Protein AF-A0A353FDF7-F1 (afdb_monomer_lite)

Secondary structure (DSSP, 8-state):
---------TT--TT--SB-TTS-----EEEEEEEEEEEETTEEEEE--S--B-EEEEETTEEEEEEPBPP--GGGG-PEEETTEEEESS---EEEEEE--PPPS---SHHHHHHHHHHSS---SEEEEEEEEEEEEE-TTS-EEEEEEEEEEEEEEPTTBSEEEEEEEEEE-

Structure (mmCIF, N/CA/C/O backbone):
data_AF-A0A353FDF7-F1
#
_entry.id   AF-A0A353FDF7-F1
#
loop_
_atom_site.group_PDB
_atom_site.id
_atom_site.type_symbol
_atom_site.label_atom_id
_atom_site.label_alt_id
_atom_site.label_comp_id
_atom_site.label_asym_id
_atom_site.label_entity_id
_atom_site.label_seq_id
_atom_site.pdbx_PDB_ins_code
_atom_site.Cartn_x
_atom_site.Cartn_y
_atom_site.Cartn_z
_atom_site.occupancy
_atom_site.B_iso_or_equiv
_atom_site.auth_seq_id
_atom_site.auth_comp_id
_atom_site.auth_asym_id
_atom_site.auth_atom_id
_atom_site.pdbx_PDB_model_num
ATOM 1 N N . MET A 1 1 ? 18.695 -21.447 -41.306 1.00 35.94 1 MET A N 1
ATOM 2 C CA . MET A 1 1 ? 19.049 -20.579 -40.166 1.00 35.94 1 MET A CA 1
ATOM 3 C C . MET A 1 1 ? 17.851 -20.608 -39.242 1.00 35.94 1 MET A C 1
ATOM 5 O O . MET A 1 1 ? 16.782 -20.195 -39.669 1.00 35.94 1 MET A O 1
ATOM 9 N N . GLY A 1 2 ? 17.981 -21.286 -38.101 1.00 35.50 2 GLY A N 1
ATOM 10 C CA . GLY A 1 2 ? 16.889 -21.452 -37.144 1.00 35.50 2 GLY A CA 1
ATOM 11 C C . GLY A 1 2 ? 16.672 -20.158 -36.370 1.00 35.50 2 GLY A C 1
ATOM 12 O O . GLY A 1 2 ? 17.642 -19.515 -35.985 1.00 35.50 2 GLY A O 1
ATOM 13 N N . CYS A 1 3 ? 15.413 -19.762 -36.195 1.00 39.41 3 CYS A N 1
ATOM 14 C CA . CYS A 1 3 ? 15.047 -18.808 -35.159 1.00 39.41 3 CYS A CA 1
ATOM 15 C C . CYS A 1 3 ? 15.105 -19.556 -33.832 1.00 39.41 3 CYS A C 1
ATOM 17 O O . CYS A 1 3 ? 14.292 -20.457 -33.608 1.00 39.41 3 CYS A O 1
ATOM 19 N N . ASP A 1 4 ? 16.059 -19.199 -32.981 1.00 39.38 4 ASP A N 1
ATOM 20 C CA . ASP A 1 4 ? 16.049 -19.637 -31.594 1.00 39.38 4 ASP A CA 1
ATOM 21 C C . ASP A 1 4 ? 14.775 -19.089 -30.943 1.00 39.38 4 ASP A C 1
ATOM 23 O O . ASP A 1 4 ? 14.517 -17.882 -30.943 1.00 39.38 4 ASP A O 1
ATOM 27 N N . LYS A 1 5 ? 13.919 -19.995 -30.462 1.00 40.75 5 LYS A N 1
ATOM 28 C CA . LYS A 1 5 ? 12.774 -19.619 -29.639 1.00 40.75 5 LYS A CA 1
ATOM 29 C C . LYS A 1 5 ? 13.331 -19.111 -28.316 1.00 40.75 5 LYS A C 1
ATOM 31 O O . LYS A 1 5 ? 14.012 -19.845 -27.610 1.00 40.75 5 LYS A O 1
ATOM 36 N N . TYR A 1 6 ? 13.052 -17.851 -28.014 1.00 39.75 6 TYR A N 1
ATOM 37 C CA . TYR A 1 6 ? 13.299 -17.273 -26.704 1.00 39.75 6 TYR A CA 1
ATOM 38 C C . TYR A 1 6 ? 12.427 -18.020 -25.682 1.00 39.75 6 TYR A C 1
ATOM 40 O O . TYR A 1 6 ? 11.220 -17.811 -25.626 1.00 39.75 6 TYR A O 1
ATOM 48 N N . ASP A 1 7 ? 13.041 -18.932 -24.927 1.00 42.31 7 ASP A N 1
ATOM 49 C CA . ASP A 1 7 ? 12.397 -19.808 -23.930 1.00 42.31 7 ASP A CA 1
ATOM 50 C C . ASP A 1 7 ? 12.300 -19.142 -22.541 1.00 42.31 7 ASP A C 1
ATOM 52 O O . ASP A 1 7 ? 12.116 -19.796 -21.515 1.00 42.31 7 ASP A O 1
ATOM 56 N N . GLY A 1 8 ? 12.446 -17.815 -22.489 1.00 41.84 8 GLY A N 1
ATOM 57 C CA . GLY A 1 8 ? 12.282 -17.037 -21.271 1.00 41.84 8 GLY A CA 1
ATOM 58 C C . GLY A 1 8 ? 10.811 -16.976 -20.892 1.00 41.84 8 GLY A C 1
ATOM 59 O O . GLY A 1 8 ? 10.122 -16.036 -21.275 1.00 41.84 8 GLY A O 1
ATOM 60 N N . ASN A 1 9 ? 10.326 -17.975 -20.155 1.00 41.09 9 ASN A N 1
ATOM 61 C CA . ASN A 1 9 ? 9.026 -17.907 -19.505 1.00 41.09 9 ASN A CA 1
ATOM 62 C C . ASN A 1 9 ? 9.054 -16.732 -18.503 1.00 41.09 9 ASN A C 1
ATOM 64 O O . ASN A 1 9 ? 9.751 -16.831 -17.487 1.00 41.09 9 ASN A O 1
ATOM 68 N N . PRO A 1 10 ? 8.324 -15.625 -18.747 1.00 42.34 10 PRO A N 1
ATOM 69 C CA . PRO A 1 10 ? 8.355 -14.458 -17.870 1.00 42.34 10 PRO A CA 1
ATOM 70 C C . PRO A 1 10 ? 7.758 -14.753 -16.486 1.00 42.34 10 PRO A C 1
ATOM 72 O O . PRO A 1 10 ? 7.960 -13.956 -15.572 1.00 42.34 10 PRO A O 1
ATOM 75 N N . TYR A 1 11 ? 7.099 -15.906 -16.324 1.00 39.97 11 TYR A N 1
ATOM 76 C CA . TYR A 1 11 ? 6.494 -16.401 -15.089 1.00 39.97 11 TYR A CA 1
ATOM 77 C C . TYR A 1 11 ? 7.376 -17.404 -14.319 1.00 39.97 11 TYR A C 1
ATOM 79 O O . TYR A 1 11 ? 6.935 -17.964 -13.317 1.00 39.97 11 TYR A O 1
ATOM 87 N N . SER A 1 12 ? 8.609 -17.672 -14.770 1.00 39.91 12 SER A N 1
ATOM 88 C CA . SER A 1 12 ? 9.549 -18.530 -14.037 1.00 39.91 12 SER A CA 1
ATOM 89 C C . SER A 1 12 ? 10.258 -17.730 -12.940 1.00 39.91 12 SER A C 1
ATOM 91 O O . SER A 1 12 ? 11.119 -16.897 -13.217 1.00 39.91 12 SER A O 1
ATOM 93 N N . TYR A 1 13 ? 9.896 -18.003 -11.686 1.00 46.09 13 TYR A N 1
ATOM 94 C CA . TYR A 1 13 ? 10.533 -17.434 -10.492 1.00 46.09 13 TYR A CA 1
ATOM 95 C C . TYR A 1 13 ? 11.751 -18.241 -10.009 1.00 46.09 13 TYR A C 1
ATOM 97 O O . TYR A 1 13 ? 12.387 -17.866 -9.027 1.00 46.09 13 TYR A O 1
ATOM 105 N N . ASP A 1 14 ? 12.097 -19.341 -10.681 1.00 40.94 14 ASP A N 1
ATOM 106 C CA . ASP A 1 14 ? 12.993 -20.344 -10.100 1.00 40.94 14 ASP A CA 1
ATOM 107 C C . ASP A 1 14 ? 14.485 -19.963 -10.135 1.00 40.94 14 ASP A C 1
ATOM 109 O O . ASP A 1 14 ? 15.268 -20.583 -9.416 1.00 40.94 14 ASP A O 1
ATOM 113 N N . GLN A 1 15 ? 14.913 -18.954 -10.915 1.00 41.47 15 GLN A N 1
ATOM 114 C CA . GLN A 1 15 ? 16.337 -18.577 -11.030 1.00 41.47 15 GLN A CA 1
ATOM 115 C C . GLN A 1 15 ? 16.612 -17.106 -11.422 1.00 41.47 15 GLN A C 1
ATOM 117 O O . GLN A 1 15 ? 17.380 -16.858 -12.351 1.00 41.47 15 GLN A O 1
ATOM 122 N N . GLN A 1 16 ? 16.046 -16.101 -10.744 1.00 43.12 16 GLN A N 1
ATOM 123 C CA . GLN A 1 16 ? 16.489 -14.708 -10.957 1.00 43.12 16 GLN A CA 1
ATOM 124 C C . GLN A 1 16 ? 16.836 -14.013 -9.640 1.00 43.12 16 GLN A C 1
ATOM 126 O O . GLN A 1 16 ? 15.999 -13.815 -8.764 1.00 43.12 16 GLN A O 1
ATOM 131 N N . SER A 1 17 ? 18.113 -13.663 -9.495 1.00 43.31 17 SER A N 1
ATOM 132 C CA . SER A 1 17 ? 18.612 -12.811 -8.425 1.00 43.31 17 SER A CA 1
ATOM 133 C C . SER A 1 17 ? 18.119 -11.373 -8.635 1.00 43.31 17 SER A C 1
ATOM 135 O O . SER A 1 17 ? 18.128 -10.861 -9.753 1.00 43.31 17 SER A O 1
ATOM 137 N N . ILE A 1 18 ? 17.728 -10.701 -7.543 1.00 46.28 18 ILE A N 1
ATOM 138 C CA . ILE A 1 18 ? 17.241 -9.299 -7.523 1.00 46.28 18 ILE A CA 1
ATOM 139 C C . ILE A 1 18 ? 18.219 -8.345 -8.247 1.00 46.28 18 ILE A C 1
ATOM 141 O O . ILE A 1 18 ? 17.818 -7.335 -8.824 1.00 46.28 18 ILE A O 1
ATOM 145 N N . PHE A 1 19 ? 19.499 -8.722 -8.276 1.00 39.78 19 PHE A N 1
ATOM 146 C CA . PHE A 1 19 ? 20.571 -8.109 -9.052 1.00 39.78 19 PHE A CA 1
ATOM 147 C C . PHE A 1 19 ? 21.222 -9.166 -9.947 1.00 39.78 19 PHE A C 1
ATOM 149 O O . PHE A 1 19 ? 21.503 -10.268 -9.472 1.00 39.78 19 PHE A O 1
ATOM 156 N N . SER A 1 20 ? 21.501 -8.846 -11.209 1.00 42.66 20 SER A N 1
ATOM 157 C CA . SER A 1 20 ? 22.316 -9.691 -12.086 1.00 42.66 20 SER A CA 1
ATOM 158 C C . SER A 1 20 ? 23.580 -8.950 -12.499 1.00 42.66 20 SER A C 1
ATOM 160 O O . SER A 1 20 ? 23.544 -7.783 -12.885 1.00 42.66 20 SER A O 1
ATOM 162 N N . GLU A 1 21 ? 24.720 -9.636 -12.411 1.00 43.81 21 GLU A N 1
ATOM 163 C CA . GLU A 1 21 ? 26.005 -9.115 -12.895 1.00 43.81 21 GLU A CA 1
ATOM 164 C C . GLU A 1 21 ? 26.083 -9.113 -14.433 1.00 43.81 21 GLU A C 1
ATOM 166 O O . GLU A 1 21 ? 26.968 -8.477 -15.000 1.00 43.81 21 GLU A O 1
ATOM 171 N N . SER A 1 22 ? 25.158 -9.803 -15.117 1.00 53.75 22 SER A N 1
ATOM 172 C CA . SER A 1 22 ? 25.122 -9.909 -16.581 1.00 53.75 22 SER A CA 1
ATOM 173 C C . SER A 1 22 ? 24.448 -8.726 -17.277 1.00 53.75 22 SER A C 1
ATOM 175 O O . SER A 1 22 ? 24.641 -8.551 -18.476 1.00 53.75 22 SER A O 1
ATOM 177 N N . GLY A 1 23 ? 23.708 -7.890 -16.542 1.00 49.28 23 GLY A N 1
ATOM 178 C CA . GLY A 1 23 ? 23.039 -6.720 -17.110 1.00 49.28 23 GLY A CA 1
ATOM 179 C C . GLY A 1 23 ? 21.675 -6.993 -17.755 1.00 49.28 23 GLY A C 1
ATOM 180 O O . GLY A 1 23 ? 21.188 -6.170 -18.523 1.00 49.28 23 GLY A O 1
ATOM 181 N N . ASP A 1 24 ? 21.057 -8.141 -17.460 1.00 57.53 24 ASP A N 1
ATOM 182 C CA . ASP A 1 24 ? 19.837 -8.602 -18.149 1.00 57.53 24 ASP A CA 1
ATOM 183 C C . ASP A 1 24 ? 18.553 -8.453 -17.315 1.00 57.53 24 ASP A C 1
ATOM 185 O O . ASP A 1 24 ? 17.478 -8.910 -17.715 1.00 57.53 24 ASP A O 1
ATOM 189 N N . ASN A 1 25 ? 18.636 -7.847 -16.128 1.00 62.56 25 ASN A N 1
ATOM 190 C CA . ASN A 1 25 ? 17.473 -7.707 -15.256 1.00 62.56 25 ASN A CA 1
ATOM 191 C C . ASN A 1 25 ? 16.532 -6.622 -15.787 1.00 62.56 25 ASN A C 1
ATOM 193 O O . ASN A 1 25 ? 16.817 -5.428 -15.704 1.00 62.56 25 ASN A O 1
ATOM 197 N N . LEU A 1 26 ? 15.380 -7.056 -16.298 1.00 69.19 26 LEU A N 1
ATOM 198 C CA . LEU A 1 26 ? 14.281 -6.164 -16.644 1.00 69.19 26 LEU A CA 1
ATOM 199 C C . LEU A 1 26 ? 13.561 -5.733 -15.364 1.00 69.19 26 LEU A C 1
ATOM 201 O O . LEU A 1 26 ? 13.298 -6.566 -14.495 1.00 69.19 26 LEU A O 1
ATOM 205 N N . PHE A 1 27 ? 13.215 -4.451 -15.265 1.00 78.44 27 PHE A N 1
ATOM 206 C CA . PHE A 1 27 ? 12.362 -3.949 -14.192 1.00 78.44 27 PHE A CA 1
ATOM 207 C C . PHE A 1 27 ? 10.961 -4.555 -14.299 1.00 78.44 27 PHE A C 1
ATOM 209 O O . PHE A 1 27 ? 10.388 -4.593 -15.390 1.00 78.44 27 PHE A O 1
ATOM 216 N N . ARG A 1 28 ? 10.405 -5.022 -13.178 1.00 80.38 28 ARG A N 1
ATOM 217 C CA . ARG A 1 28 ? 9.151 -5.784 -13.145 1.00 80.38 28 ARG A CA 1
ATOM 218 C C . ARG A 1 28 ? 8.125 -5.265 -12.157 1.00 80.38 28 ARG A C 1
ATOM 220 O O . ARG A 1 28 ? 6.950 -5.500 -12.397 1.00 80.38 28 ARG A O 1
ATOM 227 N N . GLU A 1 29 ? 8.509 -4.604 -11.069 1.00 88.19 29 GLU A N 1
ATOM 228 C CA . GLU A 1 29 ? 7.534 -4.273 -10.023 1.00 88.19 29 GLU A CA 1
ATOM 229 C C . GLU A 1 29 ? 7.920 -3.076 -9.151 1.00 88.19 29 GLU A C 1
ATOM 231 O O . GLU A 1 29 ? 9.093 -2.813 -8.880 1.00 88.19 29 GLU A O 1
ATOM 236 N N . PHE A 1 30 ? 6.901 -2.385 -8.645 1.00 92.19 30 PHE A N 1
ATOM 237 C CA . PHE A 1 30 ? 7.052 -1.468 -7.521 1.00 92.19 30 PHE A CA 1
ATOM 238 C C . PHE A 1 30 ? 6.603 -2.127 -6.223 1.00 92.19 30 PHE A C 1
ATOM 240 O O . PHE A 1 30 ? 5.659 -2.915 -6.206 1.00 92.19 30 PHE A O 1
ATOM 247 N N . VAL A 1 31 ? 7.257 -1.764 -5.125 1.00 95.38 31 VAL A N 1
ATOM 248 C CA . VAL A 1 31 ? 6.901 -2.226 -3.783 1.00 95.38 31 VAL A CA 1
ATOM 249 C C . VAL A 1 31 ? 6.670 -1.025 -2.880 1.00 95.38 31 VAL A C 1
ATOM 251 O O . VAL A 1 31 ? 7.450 -0.071 -2.898 1.00 95.38 31 VAL A O 1
ATOM 254 N N . LEU A 1 32 ? 5.623 -1.075 -2.060 1.00 97.44 32 LEU A N 1
ATOM 255 C CA . LEU A 1 32 ? 5.380 -0.087 -1.011 1.00 97.44 32 LEU A CA 1
ATOM 256 C C . LEU A 1 32 ? 4.766 -0.712 0.241 1.00 97.44 32 LEU A C 1
ATOM 258 O O . LEU A 1 32 ? 4.180 -1.795 0.190 1.00 97.44 32 LEU A O 1
ATOM 262 N N . LEU A 1 33 ? 4.891 -0.003 1.362 1.00 98.19 33 LEU A N 1
ATOM 263 C CA . LEU A 1 33 ? 4.271 -0.360 2.634 1.00 98.19 33 LEU A CA 1
ATOM 264 C C . LEU A 1 33 ? 3.271 0.720 3.047 1.00 98.19 33 LEU A C 1
ATOM 266 O O . LEU A 1 33 ? 3.623 1.892 3.172 1.00 98.19 33 LEU A O 1
ATOM 270 N N . LEU A 1 34 ? 2.029 0.318 3.298 1.00 98.44 34 LEU A N 1
ATOM 271 C CA . LEU A 1 34 ? 0.967 1.200 3.774 1.00 98.44 34 LEU A CA 1
ATOM 272 C C . LEU A 1 34 ? 0.605 0.850 5.218 1.00 98.44 34 LEU A C 1
ATOM 274 O O . LEU A 1 34 ? 0.446 -0.321 5.563 1.00 98.44 34 LEU A O 1
ATOM 278 N N . LYS A 1 35 ? 0.464 1.875 6.059 1.00 98.00 35 LYS A N 1
ATOM 279 C CA . LYS A 1 35 ? 0.148 1.766 7.489 1.00 98.00 35 LYS A CA 1
ATOM 280 C C . LYS A 1 35 ? -1.053 2.650 7.827 1.00 98.00 35 LYS A C 1
ATOM 282 O O . LYS A 1 35 ? -0.886 3.751 8.361 1.00 98.00 35 LYS A O 1
ATOM 287 N N . PRO A 1 36 ? -2.268 2.223 7.450 1.00 97.62 36 PRO A N 1
ATOM 288 C CA . PRO A 1 36 ? -3.486 2.949 7.769 1.00 97.62 36 PRO A CA 1
ATOM 289 C C . PRO A 1 36 ? -3.715 2.988 9.282 1.00 97.62 36 PRO A C 1
ATOM 291 O O . PRO A 1 36 ? -3.612 1.963 9.958 1.00 97.62 36 PRO A O 1
ATOM 294 N N . TYR A 1 37 ? -4.062 4.154 9.818 1.00 97.56 37 TYR A N 1
ATOM 295 C CA . TYR A 1 37 ? -4.356 4.343 11.234 1.00 97.56 37 TYR A CA 1
ATOM 296 C C . TYR A 1 37 ? -5.502 5.332 11.453 1.00 97.56 37 TYR A C 1
ATOM 298 O O . TYR A 1 37 ? -5.788 6.194 10.626 1.00 97.56 37 TYR A O 1
ATOM 306 N N . ILE A 1 38 ? -6.139 5.217 12.614 1.00 96.56 38 ILE A N 1
ATOM 307 C CA . ILE A 1 38 ? -7.123 6.167 13.132 1.00 96.56 38 ILE A CA 1
ATOM 308 C C . ILE A 1 38 ? -6.549 6.768 14.415 1.00 96.56 38 ILE A C 1
ATOM 310 O O . ILE A 1 38 ? -5.841 6.089 15.161 1.00 96.56 38 ILE A O 1
ATOM 314 N N . LEU A 1 39 ? -6.834 8.042 14.679 1.00 95.62 39 LEU A N 1
ATOM 315 C CA . LEU A 1 39 ? -6.482 8.672 15.949 1.00 95.62 39 LEU A CA 1
ATOM 316 C C . LEU A 1 39 ? -7.560 8.397 17.001 1.00 95.62 39 LEU A C 1
ATOM 318 O O . LEU A 1 39 ? -8.715 8.793 16.846 1.00 95.62 39 LEU A O 1
ATOM 322 N N . GLU A 1 40 ? -7.161 7.773 18.103 1.00 92.75 40 GLU A N 1
ATOM 323 C CA . GLU A 1 40 ? -7.968 7.621 19.310 1.00 92.75 40 GLU A CA 1
ATOM 324 C C . GLU A 1 40 ? -7.276 8.396 20.432 1.00 92.75 40 GLU A C 1
ATOM 326 O O . GLU A 1 40 ? -6.171 8.061 20.843 1.00 92.75 40 GLU A O 1
ATOM 331 N N . ASN A 1 41 ? -7.888 9.489 20.897 1.00 91.00 41 ASN A N 1
ATOM 332 C CA . ASN A 1 41 ? -7.334 10.351 21.954 1.00 91.00 41 ASN A CA 1
ATOM 333 C C . ASN A 1 41 ? -5.908 10.881 21.683 1.00 91.00 41 ASN A C 1
ATOM 335 O O . ASN A 1 41 ? -5.152 11.144 22.613 1.00 91.00 41 ASN A O 1
ATOM 339 N N . GLY A 1 42 ? -5.546 11.068 20.410 1.00 91.06 42 GLY A N 1
ATOM 340 C CA . GLY A 1 42 ? -4.212 11.522 19.998 1.00 91.06 42 GLY A CA 1
ATOM 341 C C . GLY A 1 42 ? -3.187 10.398 19.818 1.00 91.06 42 GLY A C 1
ATOM 342 O O . GLY A 1 42 ? -2.087 10.665 19.341 1.00 91.06 42 GLY A O 1
ATOM 343 N N . GLU A 1 43 ? -3.552 9.154 20.125 1.00 94.25 43 GLU A N 1
ATOM 344 C CA . GLU A 1 43 ? -2.729 7.971 19.884 1.00 94.25 43 GLU A CA 1
ATOM 345 C C . GLU A 1 43 ? -3.144 7.271 18.586 1.00 94.25 43 GLU A C 1
ATOM 347 O O . GLU A 1 43 ? -4.312 7.282 18.187 1.00 94.25 43 GLU A O 1
ATOM 352 N N . ARG A 1 44 ? -2.172 6.664 17.898 1.00 96.69 44 ARG A N 1
ATOM 353 C CA . ARG A 1 44 ? -2.424 5.927 16.656 1.00 96.69 44 ARG A CA 1
ATOM 354 C C . ARG A 1 44 ? -2.952 4.535 16.968 1.00 96.69 44 ARG A C 1
ATOM 356 O O . ARG A 1 44 ? -2.318 3.767 17.686 1.00 96.69 44 ARG A O 1
ATOM 363 N N . ARG A 1 45 ? -4.080 4.200 16.352 1.00 97.06 45 ARG A N 1
ATOM 364 C CA . ARG A 1 45 ? -4.666 2.861 16.321 1.00 97.06 45 ARG A CA 1
ATOM 365 C C . ARG A 1 45 ? -4.612 2.362 14.883 1.00 97.06 45 ARG A C 1
ATOM 367 O O . ARG A 1 45 ? -5.324 2.883 14.025 1.00 97.06 45 ARG A O 1
ATOM 374 N N . TYR A 1 46 ? -3.747 1.397 14.602 1.00 97.69 46 TYR A N 1
ATOM 375 C CA . TYR A 1 46 ? -3.528 0.890 13.248 1.00 97.69 46 TYR A CA 1
ATOM 376 C C . TYR A 1 46 ? -4.678 -0.003 12.811 1.00 97.69 46 TYR A C 1
ATOM 378 O O . TYR A 1 46 ? -5.161 -0.823 13.589 1.00 97.69 46 TYR A O 1
ATOM 386 N N . VAL A 1 47 ? -5.124 0.157 11.570 1.00 97.38 47 VAL A N 1
ATOM 387 C CA . VAL A 1 47 ? -6.259 -0.584 11.021 1.00 97.38 47 VAL A CA 1
ATOM 388 C C . VAL A 1 47 ? -5.843 -2.015 10.696 1.00 97.38 47 VAL A C 1
ATOM 390 O O . VAL A 1 47 ? -4.843 -2.250 10.019 1.00 97.38 47 VAL A O 1
ATOM 393 N N . VAL A 1 48 ? -6.644 -2.971 11.158 1.00 97.38 48 VAL A N 1
ATOM 394 C CA . VAL A 1 48 ? -6.441 -4.412 10.989 1.00 97.38 48 VAL A CA 1
ATOM 395 C C . VAL A 1 48 ? -7.520 -4.968 10.061 1.00 97.38 48 VAL A C 1
ATOM 397 O O . VAL A 1 48 ? -8.705 -4.962 10.386 1.00 97.38 48 VAL A O 1
ATOM 400 N N . CYS A 1 49 ? -7.119 -5.485 8.913 1.00 95.25 49 CYS A N 1
ATOM 401 C CA . CYS A 1 49 ? -7.952 -6.205 7.958 1.00 95.25 49 CYS A CA 1
ATOM 402 C C . CYS A 1 49 ? -7.091 -7.251 7.245 1.00 95.25 49 CYS A C 1
ATOM 404 O O . CYS A 1 49 ? -5.871 -7.196 7.352 1.00 95.25 49 CYS A O 1
ATOM 406 N N . ASP A 1 50 ? -7.714 -8.201 6.549 1.00 94.69 50 ASP A N 1
ATOM 407 C CA . ASP A 1 50 ? -6.973 -9.291 5.898 1.00 94.69 50 ASP A CA 1
ATOM 408 C C . ASP A 1 50 ? -6.021 -8.742 4.820 1.00 94.69 50 ASP A C 1
ATOM 410 O O . ASP A 1 50 ? -4.855 -9.114 4.782 1.00 94.69 50 ASP A O 1
ATOM 414 N N . SER A 1 51 ? -6.488 -7.784 4.015 1.00 96.88 51 SER A N 1
ATOM 415 C CA . SER A 1 51 ? -5.685 -7.054 3.029 1.00 96.88 51 SER A CA 1
ATOM 416 C C . SER A 1 51 ? -6.311 -5.702 2.673 1.00 96.88 51 SER A C 1
ATOM 418 O O . SER A 1 51 ? -7.519 -5.479 2.836 1.00 96.88 51 SER A O 1
ATOM 420 N N . LEU A 1 52 ? -5.479 -4.785 2.172 1.00 97.94 52 LEU A N 1
ATOM 421 C CA . LEU A 1 52 ? -5.932 -3.590 1.464 1.00 97.94 52 LEU A CA 1
ATOM 422 C C . LEU A 1 52 ? -6.325 -3.976 0.043 1.00 97.94 52 LEU A C 1
ATOM 424 O O . LEU A 1 52 ? -5.660 -4.783 -0.603 1.00 97.94 52 LEU A O 1
ATOM 428 N N . LEU A 1 53 ? -7.400 -3.376 -0.447 1.00 97.75 53 LEU A N 1
ATOM 429 C CA . LEU A 1 53 ? -7.976 -3.675 -1.751 1.00 97.75 53 LEU A CA 1
ATOM 430 C C . LEU A 1 53 ? -7.756 -2.489 -2.687 1.00 97.75 53 LEU A C 1
ATOM 432 O O . LEU A 1 53 ? -7.785 -1.350 -2.229 1.00 97.75 53 LEU A O 1
ATOM 436 N N . GLU A 1 54 ? -7.611 -2.746 -3.986 1.00 96.56 54 GLU A N 1
ATOM 437 C CA . GLU A 1 54 ? -7.592 -1.711 -5.036 1.00 96.56 54 GLU A CA 1
ATOM 438 C C . GLU A 1 54 ? -6.701 -0.500 -4.689 1.00 96.56 54 GLU A C 1
ATOM 440 O O . GLU A 1 54 ? -7.135 0.653 -4.726 1.00 96.56 54 GLU A O 1
ATOM 445 N N . VAL A 1 55 ? -5.461 -0.765 -4.272 1.00 97.88 55 VAL A N 1
ATOM 446 C CA . VAL A 1 55 ? -4.426 0.252 -4.089 1.00 97.88 55 VAL A CA 1
ATOM 447 C C . VAL A 1 55 ? -4.032 0.752 -5.470 1.00 97.88 55 VAL A C 1
ATOM 449 O O . VAL A 1 55 ? -3.359 0.050 -6.223 1.00 97.88 55 VAL A O 1
ATOM 452 N N . GLU A 1 56 ? -4.490 1.953 -5.802 1.00 96.25 56 GLU A N 1
ATOM 453 C CA . GLU A 1 56 ? -4.212 2.597 -7.079 1.00 96.25 56 GLU A CA 1
ATOM 454 C C . GLU A 1 56 ? -2.806 3.193 -7.050 1.00 96.25 56 GLU A C 1
ATOM 456 O O . GLU A 1 56 ? -2.439 3.881 -6.096 1.00 96.25 56 GLU A O 1
ATOM 461 N N . ILE A 1 57 ? -2.019 2.932 -8.091 1.00 94.56 57 ILE A N 1
ATOM 462 C CA . ILE A 1 57 ? -0.657 3.448 -8.233 1.00 94.56 57 ILE A CA 1
ATOM 463 C C . ILE A 1 57 ? -0.538 4.128 -9.586 1.00 94.56 57 ILE A C 1
ATOM 465 O O . ILE A 1 57 ? -0.912 3.548 -10.607 1.00 94.56 57 ILE A O 1
ATOM 469 N N . HIS A 1 58 ? -0.007 5.348 -9.611 1.00 92.19 58 HIS A N 1
ATOM 470 C CA . HIS A 1 58 ? 0.335 6.075 -10.834 1.00 92.19 58 HIS A CA 1
ATOM 471 C C . HIS A 1 58 ? 1.838 6.355 -10.879 1.00 92.19 58 HIS A C 1
ATOM 473 O O . HIS A 1 58 ? 2.459 6.601 -9.849 1.00 92.19 58 HIS A O 1
ATOM 479 N N . ILE A 1 59 ? 2.423 6.355 -12.077 1.00 90.12 59 ILE A N 1
ATOM 480 C CA . ILE A 1 59 ? 3.821 6.719 -12.330 1.00 90.12 59 ILE A CA 1
ATOM 481 C C . ILE A 1 59 ? 3.853 7.859 -13.352 1.00 90.12 59 ILE A C 1
ATOM 483 O O . ILE A 1 59 ? 3.335 7.728 -14.463 1.00 90.12 59 ILE A O 1
ATOM 487 N N . ASN A 1 60 ? 4.456 8.995 -12.988 1.00 87.56 60 ASN A N 1
ATOM 488 C CA . ASN A 1 60 ? 4.468 10.242 -13.764 1.00 87.56 60 ASN A CA 1
ATOM 489 C C . ASN A 1 60 ? 3.060 10.667 -14.240 1.00 87.56 60 ASN A C 1
ATOM 491 O O . ASN A 1 60 ? 2.876 11.055 -15.398 1.00 87.56 60 ASN A O 1
ATOM 495 N N . GLY A 1 61 ? 2.062 10.553 -13.357 1.00 82.75 61 GLY A N 1
ATOM 496 C CA . GLY A 1 61 ? 0.664 10.909 -13.630 1.00 82.75 61 GLY A CA 1
ATOM 497 C C . GLY A 1 61 ? -0.071 9.962 -14.586 1.00 82.75 61 GLY A C 1
ATOM 498 O O . GLY A 1 61 ? -1.129 10.319 -15.105 1.00 82.75 61 GLY A O 1
ATOM 499 N N . ARG A 1 62 ? 0.489 8.781 -14.878 1.00 84.06 62 ARG A N 1
ATOM 500 C CA . ARG A 1 62 ? -0.181 7.717 -15.641 1.00 84.06 62 ARG A CA 1
ATOM 501 C C . ARG A 1 62 ? -0.491 6.544 -14.733 1.00 84.06 62 ARG A C 1
ATOM 503 O O . ARG A 1 62 ? 0.366 6.145 -13.954 1.00 84.06 62 ARG A O 1
ATOM 510 N N . GLU A 1 63 ? -1.674 5.965 -14.886 1.00 86.69 63 GLU A N 1
ATOM 511 C CA . GLU A 1 63 ? -2.064 4.761 -14.157 1.00 86.69 63 GLU A CA 1
ATOM 512 C C . GLU A 1 63 ? -1.070 3.618 -14.417 1.00 86.69 63 GLU A C 1
ATOM 514 O O . GLU A 1 63 ? -0.778 3.277 -15.565 1.00 86.69 63 GLU A O 1
ATOM 519 N N . TRP A 1 64 ? -0.524 3.072 -13.331 1.00 86.94 64 TRP A N 1
ATOM 520 C CA . TRP A 1 64 ? 0.286 1.855 -13.323 1.00 86.94 64 TRP A CA 1
ATOM 521 C C . TRP A 1 64 ? -0.594 0.625 -13.101 1.00 86.94 64 TRP A C 1
ATOM 523 O O . TRP A 1 64 ? -0.396 -0.400 -13.746 1.00 86.94 64 TRP A O 1
ATOM 533 N N . GLY A 1 65 ? -1.583 0.750 -12.215 1.00 88.38 65 GLY A N 1
ATOM 534 C CA . GLY A 1 65 ? -2.625 -0.246 -11.991 1.00 88.38 65 GLY A CA 1
ATOM 535 C C . GLY A 1 65 ? -3.237 -0.152 -10.596 1.00 88.38 65 GLY A C 1
ATOM 536 O O . GLY A 1 65 ? -2.856 0.697 -9.785 1.00 88.38 65 GLY A O 1
ATOM 537 N N . GLU A 1 66 ? -4.167 -1.064 -10.319 1.00 93.00 66 GLU A N 1
ATOM 538 C CA . GLU A 1 66 ? -4.798 -1.253 -9.014 1.00 93.00 66 GLU A CA 1
ATOM 539 C C . GLU A 1 66 ? -4.432 -2.637 -8.456 1.00 93.00 66 GLU A C 1
ATOM 541 O O . GLU A 1 66 ? -4.644 -3.659 -9.111 1.00 93.00 66 GLU A O 1
ATOM 546 N N . PHE A 1 67 ? -3.890 -2.681 -7.236 1.00 94.62 67 PHE A N 1
ATOM 547 C CA . PHE A 1 67 ? -3.349 -3.910 -6.640 1.00 94.62 67 PHE A CA 1
ATOM 548 C C . PHE A 1 67 ? -3.890 -4.138 -5.229 1.00 94.62 67 PHE A C 1
ATOM 550 O O . PHE A 1 67 ? -4.182 -3.195 -4.500 1.00 94.62 67 PHE A O 1
ATOM 557 N N . ALA A 1 68 ? -4.014 -5.395 -4.812 1.00 96.69 68 ALA A N 1
ATOM 558 C CA . ALA A 1 68 ? -4.242 -5.712 -3.406 1.00 96.69 68 ALA A CA 1
ATOM 559 C C . ALA A 1 68 ? -2.907 -5.735 -2.647 1.00 96.69 68 ALA A C 1
ATOM 561 O O . ALA A 1 68 ? -1.853 -6.010 -3.228 1.00 96.69 68 ALA A O 1
ATOM 562 N N . SER A 1 69 ? -2.942 -5.472 -1.342 1.00 97.69 69 SER A N 1
ATOM 563 C CA . SER A 1 69 ? -1.804 -5.827 -0.498 1.00 97.69 69 SER A CA 1
ATOM 564 C C . SER A 1 69 ? -1.707 -7.342 -0.344 1.00 97.69 69 SER A C 1
ATOM 566 O O . SER A 1 69 ? -2.693 -8.058 -0.513 1.00 97.69 69 SER A O 1
ATOM 568 N N . LEU A 1 70 ? -0.538 -7.821 0.072 1.00 96.00 70 LEU A N 1
ATOM 569 C CA . LEU A 1 70 ? -0.404 -9.166 0.614 1.00 96.00 70 LEU A CA 1
ATOM 570 C C . LEU A 1 70 ? -1.342 -9.342 1.810 1.00 96.00 70 LEU A C 1
ATOM 572 O O . LEU A 1 70 ? -1.562 -8.399 2.583 1.00 96.00 70 LEU A O 1
ATOM 576 N N . ASP A 1 71 ? -1.875 -10.552 1.940 1.00 94.81 71 ASP A N 1
ATOM 577 C CA . ASP A 1 71 ? -2.713 -10.920 3.069 1.00 94.81 71 ASP A CA 1
ATOM 578 C C . ASP A 1 71 ? -1.876 -10.994 4.353 1.00 94.81 71 ASP A C 1
ATOM 580 O O . ASP A 1 71 ? -0.734 -11.467 4.355 1.00 94.81 71 ASP A O 1
ATOM 584 N N . ILE A 1 72 ? -2.463 -10.548 5.460 1.00 94.06 72 ILE A N 1
ATOM 585 C CA . ILE A 1 72 ? -1.886 -10.651 6.800 1.00 94.06 72 ILE A CA 1
ATOM 586 C C . ILE A 1 72 ? -2.772 -11.516 7.697 1.00 94.06 72 ILE A C 1
ATOM 588 O O . ILE A 1 72 ? -3.993 -11.559 7.546 1.00 94.06 72 ILE A O 1
ATOM 592 N N . ASP A 1 73 ? -2.169 -12.172 8.691 1.00 92.94 73 ASP A N 1
ATOM 593 C CA . ASP A 1 73 ? -2.937 -12.817 9.757 1.00 92.94 73 ASP A CA 1
ATOM 594 C C . ASP A 1 73 ? -3.505 -11.753 10.707 1.00 92.94 73 ASP A C 1
ATOM 596 O O . ASP A 1 73 ? -2.904 -11.396 11.724 1.00 92.94 73 ASP A O 1
ATOM 600 N N . ALA A 1 74 ? -4.685 -11.239 10.365 1.00 88.00 74 ALA A N 1
ATOM 601 C CA . ALA A 1 74 ? -5.381 -10.207 11.122 1.00 88.00 74 ALA A CA 1
ATOM 602 C C . ALA A 1 74 ? -5.690 -10.609 12.579 1.00 88.00 74 ALA A C 1
ATOM 604 O O . ALA A 1 74 ? -5.869 -9.729 13.424 1.00 88.00 74 ALA A O 1
ATOM 605 N N . GLN A 1 75 ? -5.761 -11.908 12.902 1.00 89.56 75 GLN A N 1
ATOM 606 C CA . GLN A 1 75 ? -6.046 -12.363 14.271 1.00 89.56 75 GLN A CA 1
ATOM 607 C C . GLN A 1 75 ? -4.844 -12.193 15.200 1.00 89.56 75 GLN A C 1
ATOM 609 O O . GLN A 1 75 ? -5.028 -11.950 16.388 1.00 89.56 75 GLN A O 1
ATOM 614 N N . SER A 1 76 ? -3.624 -12.241 14.659 1.00 92.19 76 SER A N 1
ATOM 615 C CA . SER A 1 76 ? -2.382 -12.080 15.429 1.00 92.19 76 SER A CA 1
ATOM 616 C C . SER A 1 76 ? -2.196 -10.690 16.063 1.00 92.19 76 SER A C 1
ATOM 618 O O . SER A 1 76 ? -1.319 -10.509 16.905 1.00 92.19 76 SER A O 1
ATOM 620 N N . TYR A 1 77 ? -3.028 -9.713 15.685 1.00 93.81 77 TYR A N 1
ATOM 621 C CA . TYR A 1 77 ? -2.962 -8.325 16.152 1.00 93.81 77 TYR A CA 1
ATOM 622 C C . TYR A 1 77 ? -3.937 -7.993 17.293 1.00 93.81 77 TYR A C 1
ATOM 624 O O . TYR A 1 77 ? -4.041 -6.817 17.658 1.00 93.81 77 TYR A O 1
ATOM 632 N N . ASP A 1 78 ? -4.667 -8.986 17.818 1.00 92.38 78 ASP A N 1
ATOM 633 C CA . ASP A 1 78 ? -5.694 -8.833 18.863 1.00 92.38 78 ASP A CA 1
ATOM 634 C C . ASP A 1 78 ? -6.624 -7.615 18.631 1.00 92.38 78 ASP A C 1
ATOM 636 O O . ASP A 1 78 ? -6.721 -6.714 19.473 1.00 92.38 78 ASP A O 1
ATOM 640 N N . PRO A 1 79 ? -7.288 -7.519 17.460 1.00 94.94 79 PRO A N 1
ATOM 641 C CA . PRO A 1 79 ? -7.962 -6.294 17.057 1.00 94.94 79 PRO A CA 1
ATOM 642 C C . PRO A 1 79 ? -9.211 -5.994 17.891 1.00 94.94 79 PRO A C 1
ATOM 644 O O . PRO A 1 79 ? -10.080 -6.845 18.092 1.00 94.94 79 PRO A O 1
ATOM 647 N N . THR A 1 80 ? -9.382 -4.728 18.265 1.00 95.25 80 THR A N 1
ATOM 648 C CA . THR A 1 80 ? -10.630 -4.191 18.828 1.00 95.25 80 THR A CA 1
ATOM 649 C C . THR A 1 80 ? -11.400 -3.405 17.770 1.00 95.25 80 THR A C 1
ATOM 651 O O . THR A 1 80 ? -10.818 -2.934 16.801 1.00 95.25 80 THR A O 1
ATOM 654 N N . THR A 1 81 ? -12.710 -3.207 17.935 1.00 95.88 81 THR A N 1
ATOM 655 C CA . THR A 1 81 ? -13.485 -2.375 16.994 1.00 95.88 81 THR A CA 1
ATOM 656 C C . THR A 1 81 ? -13.535 -0.919 17.455 1.00 95.88 81 THR A C 1
ATOM 658 O O . THR A 1 81 ? -13.962 -0.649 18.574 1.00 95.88 81 THR A O 1
ATOM 661 N N . PHE A 1 82 ? -13.161 0.016 16.581 1.00 95.62 82 PHE A N 1
ATOM 662 C CA . PHE A 1 82 ? -13.246 1.461 16.801 1.00 95.62 82 PHE A CA 1
ATOM 663 C C . PHE A 1 82 ? -13.716 2.161 15.522 1.00 95.62 82 PHE A C 1
ATOM 665 O O . PHE A 1 82 ? -13.208 1.889 14.438 1.00 95.62 82 PHE A O 1
ATOM 672 N N . GLN A 1 83 ? -14.726 3.032 15.624 1.00 92.19 83 GLN A N 1
ATOM 673 C CA . GLN A 1 83 ? -15.317 3.757 14.482 1.00 92.19 83 GLN A CA 1
ATOM 674 C C . GLN A 1 83 ? -15.664 2.863 13.267 1.00 92.19 83 GLN A C 1
ATOM 676 O O . GLN A 1 83 ? -15.564 3.265 12.108 1.00 92.19 83 GLN A O 1
ATOM 681 N N . GLY A 1 84 ? -16.089 1.622 13.521 1.00 93.25 84 GLY A N 1
ATOM 682 C CA . GLY A 1 84 ? -16.431 0.649 12.478 1.00 93.25 84 GLY A CA 1
ATOM 683 C C . GLY A 1 84 ? -15.228 0.026 11.758 1.00 93.25 84 GLY A C 1
ATOM 684 O O . GLY A 1 84 ? -15.421 -0.655 10.755 1.00 93.25 84 GLY A O 1
ATOM 685 N N . TYR A 1 85 ? -14.008 0.226 12.249 1.00 96.12 85 TYR A N 1
ATOM 686 C CA . TYR A 1 85 ? -12.802 -0.471 11.807 1.00 96.12 85 TYR A CA 1
ATOM 687 C C . TYR A 1 85 ? -12.314 -1.408 12.905 1.00 96.12 85 TYR A C 1
ATOM 689 O O . TYR A 1 85 ? -12.483 -1.134 14.092 1.00 96.12 85 TYR A O 1
ATOM 697 N N . LYS A 1 86 ? -11.690 -2.515 12.512 1.00 96.75 86 LYS A N 1
ATOM 698 C CA . LYS A 1 86 ? -10.849 -3.290 13.421 1.00 96.75 86 LYS A CA 1
ATOM 699 C C . LYS A 1 86 ? -9.513 -2.563 13.544 1.00 96.75 86 LYS A C 1
ATOM 701 O O . LYS A 1 86 ? -8.962 -2.138 12.531 1.00 96.75 86 LYS A O 1
ATOM 706 N N . VAL A 1 87 ? -9.021 -2.385 14.764 1.00 97.06 87 VAL A N 1
ATOM 707 C CA . VAL A 1 87 ? -7.800 -1.632 15.050 1.00 97.06 87 VAL A CA 1
ATOM 708 C C . VAL A 1 87 ? -6.949 -2.301 16.126 1.00 97.06 87 VAL A C 1
ATOM 710 O O . VAL A 1 87 ? -7.482 -2.960 17.017 1.00 97.06 87 VAL A O 1
ATOM 713 N N . SER A 1 88 ? -5.639 -2.071 16.083 1.00 96.88 88 SER A N 1
ATOM 714 C CA . SER A 1 88 ? -4.669 -2.521 17.085 1.00 96.88 88 SER A CA 1
ATOM 715 C C . SER A 1 88 ? -3.742 -1.381 17.518 1.00 96.88 88 SER A C 1
ATOM 717 O O . SER A 1 88 ? -3.576 -0.392 16.805 1.00 96.88 88 SER A O 1
ATOM 719 N N . ASN A 1 89 ? -3.144 -1.517 18.702 1.00 95.38 89 ASN A N 1
ATOM 720 C CA . ASN A 1 89 ? -2.035 -0.660 19.141 1.00 95.38 89 ASN A CA 1
ATOM 721 C C . ASN A 1 89 ? -0.713 -1.043 18.466 1.00 95.38 89 ASN A C 1
ATOM 723 O O . ASN A 1 89 ? 0.204 -0.229 18.389 1.00 95.38 89 ASN A O 1
ATOM 727 N N . SER A 1 90 ? -0.610 -2.290 18.006 1.00 95.31 90 SER A N 1
ATOM 728 C CA . SER A 1 90 ? 0.549 -2.774 17.272 1.00 95.31 90 SER A CA 1
ATOM 729 C C . SER A 1 90 ? 0.519 -2.237 15.846 1.00 95.31 90 SER A C 1
ATOM 731 O O . SER A 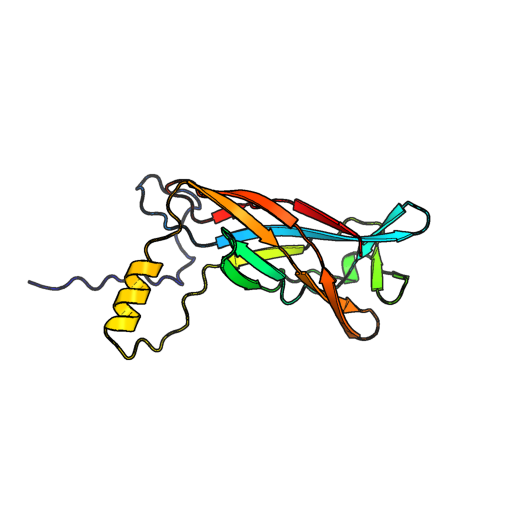1 90 ? -0.537 -2.178 15.218 1.00 95.31 90 SER A O 1
ATOM 733 N N . GLU A 1 91 ? 1.685 -1.855 15.335 1.00 95.94 91 GLU A N 1
ATOM 734 C CA . GLU A 1 91 ? 1.839 -1.371 13.967 1.00 95.94 91 GLU A CA 1
ATOM 735 C C . GLU A 1 91 ? 1.493 -2.472 12.960 1.00 95.94 91 GLU A C 1
ATOM 737 O O . GLU A 1 91 ? 2.042 -3.575 13.007 1.00 95.94 91 GLU A O 1
ATOM 742 N N . VAL A 1 92 ? 0.580 -2.158 12.040 1.00 96.81 92 VAL A N 1
ATOM 743 C CA . VAL A 1 92 ? 0.141 -3.062 10.972 1.00 96.81 92 VAL A CA 1
ATOM 744 C C . VAL A 1 92 ? 0.666 -2.524 9.651 1.00 96.81 92 VAL A C 1
ATOM 746 O O . VAL A 1 92 ? 0.407 -1.369 9.305 1.00 96.81 92 VAL A O 1
ATOM 749 N N . LYS A 1 93 ? 1.410 -3.356 8.919 1.00 97.06 93 LYS A N 1
ATOM 750 C CA . LYS A 1 93 ? 2.014 -2.993 7.635 1.00 97.06 93 LYS A CA 1
ATOM 751 C C . LYS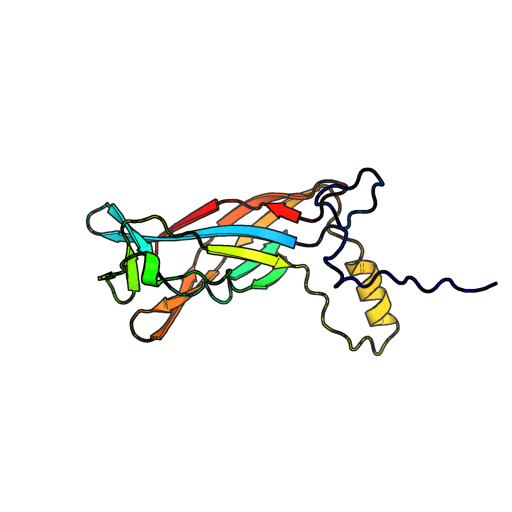 A 1 93 ? 1.416 -3.834 6.524 1.00 97.06 93 LYS A C 1
ATOM 753 O O . LYS A 1 93 ? 1.464 -5.059 6.584 1.00 97.06 93 LYS A O 1
ATOM 758 N N . TYR A 1 94 ? 0.928 -3.165 5.492 1.00 97.94 94 TYR A N 1
ATOM 759 C CA . TYR A 1 94 ? 0.409 -3.805 4.295 1.00 97.94 94 TYR A CA 1
ATOM 760 C C . TYR A 1 94 ? 1.407 -3.622 3.162 1.00 97.94 94 TYR A C 1
ATOM 762 O O . TYR A 1 94 ? 1.602 -2.508 2.673 1.00 97.94 94 TYR A O 1
ATOM 770 N N . ALA A 1 95 ? 2.058 -4.715 2.772 1.00 97.62 95 ALA A N 1
ATOM 771 C CA . ALA A 1 95 ? 2.946 -4.740 1.619 1.00 97.62 95 ALA A CA 1
ATOM 772 C C . ALA A 1 95 ? 2.126 -4.830 0.341 1.00 97.62 95 ALA A C 1
ATOM 774 O O . ALA A 1 95 ? 1.316 -5.740 0.187 1.00 97.62 95 ALA A O 1
ATOM 775 N N . VAL A 1 96 ? 2.344 -3.898 -0.575 1.00 97.12 96 VAL A N 1
ATOM 776 C CA . VAL A 1 96 ? 1.727 -3.899 -1.898 1.00 97.12 96 VAL A CA 1
ATOM 777 C C . VAL A 1 96 ? 2.836 -4.150 -2.902 1.00 97.12 96 VAL A C 1
ATOM 779 O O . VAL A 1 96 ? 3.803 -3.388 -2.965 1.00 97.12 96 VAL A O 1
ATOM 782 N N . ILE A 1 97 ? 2.695 -5.238 -3.653 1.00 93.88 97 ILE A N 1
ATOM 783 C CA . ILE A 1 97 ? 3.560 -5.567 -4.782 1.00 93.88 97 ILE A CA 1
ATOM 784 C C . ILE A 1 97 ? 2.760 -5.227 -6.028 1.00 93.88 97 ILE A C 1
ATOM 786 O O . ILE A 1 97 ? 1.687 -5.783 -6.258 1.00 93.88 97 ILE A O 1
ATOM 790 N N . ALA A 1 98 ? 3.272 -4.278 -6.795 1.00 91.25 98 ALA A N 1
ATOM 791 C CA . ALA A 1 98 ? 2.642 -3.737 -7.980 1.00 91.25 98 ALA A CA 1
ATOM 792 C C . ALA A 1 98 ? 3.418 -4.204 -9.212 1.00 91.25 98 ALA A C 1
ATOM 794 O O . ALA A 1 98 ? 4.254 -3.449 -9.734 1.00 91.25 98 ALA A O 1
ATOM 795 N N . PRO A 1 99 ? 3.208 -5.462 -9.645 1.00 86.56 99 PRO A N 1
ATOM 796 C CA . PRO A 1 99 ? 3.861 -5.974 -10.829 1.00 86.56 99 PRO A CA 1
ATOM 797 C C . PRO A 1 99 ? 3.424 -5.173 -12.046 1.00 86.56 99 PRO A C 1
ATOM 799 O O . PRO A 1 99 ? 2.299 -4.678 -12.139 1.00 86.56 99 PRO A O 1
ATOM 802 N N . TYR A 1 100 ? 4.317 -5.091 -13.015 1.00 70.94 100 TYR A N 1
ATOM 803 C CA . TYR A 1 100 ? 3.973 -4.660 -14.348 1.00 70.94 100 TYR A CA 1
ATOM 804 C C . TYR A 1 100 ? 3.060 -5.715 -14.970 1.00 70.94 100 TYR A C 1
ATOM 806 O O . TYR A 1 100 ? 3.516 -6.754 -15.452 1.00 70.94 100 TYR A O 1
ATOM 814 N N . ALA A 1 101 ? 1.754 -5.474 -14.911 1.00 54.12 101 ALA A N 1
ATOM 815 C CA . ALA A 1 101 ? 0.784 -6.313 -15.585 1.00 54.12 101 ALA A CA 1
ATOM 816 C C . ALA A 1 101 ? 0.823 -5.992 -17.083 1.00 54.12 101 ALA A C 1
ATOM 818 O O . ALA A 1 101 ? 0.363 -4.942 -17.533 1.00 54.12 101 ALA A O 1
ATOM 819 N N . LEU A 1 102 ? 1.376 -6.916 -17.869 1.00 47.56 102 LEU A N 1
ATOM 820 C CA . LEU A 1 102 ? 1.051 -6.992 -19.286 1.00 47.56 102 LEU A CA 1
ATOM 821 C C . LEU A 1 102 ? -0.446 -7.333 -19.382 1.00 47.56 102 LEU A C 1
ATOM 823 O O . LEU A 1 102 ? -0.883 -8.256 -18.693 1.00 47.56 102 LEU A O 1
ATOM 827 N N . PRO A 1 103 ? -1.245 -6.632 -20.204 1.00 40.09 103 PRO A N 1
ATOM 828 C CA . PRO A 1 103 ? -2.581 -7.104 -20.546 1.00 40.09 103 PRO A CA 1
ATOM 829 C C . PRO A 1 103 ? -2.470 -8.546 -21.063 1.00 40.09 103 PRO A C 1
ATOM 831 O O . PRO A 1 103 ? -1.74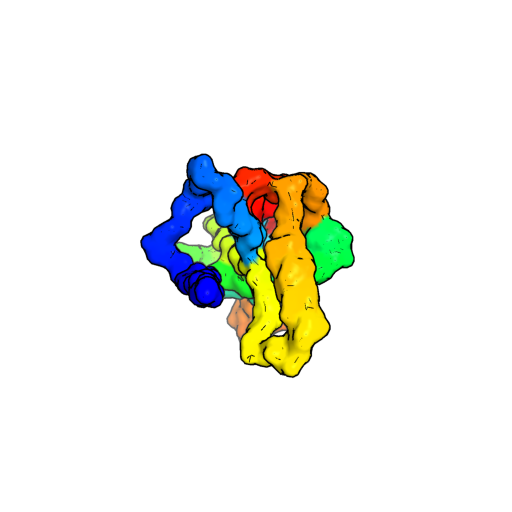1 -8.795 -22.023 1.00 40.09 103 PRO A O 1
ATOM 834 N N . GLU A 1 104 ? -3.131 -9.492 -20.398 1.00 44.03 104 GLU A N 1
ATOM 835 C CA . GLU A 1 104 ? -3.032 -10.919 -20.709 1.00 44.03 104 GLU A CA 1
ATOM 836 C C . GLU A 1 104 ? -3.427 -11.243 -22.168 1.00 44.03 104 GLU A C 1
ATOM 838 O O . GLU A 1 104 ? -4.522 -10.935 -22.642 1.00 44.03 104 GLU A O 1
ATOM 843 N N . ASP A 1 105 ? -2.496 -11.895 -22.872 1.00 37.69 105 ASP A N 1
ATOM 844 C CA . ASP A 1 105 ? -2.659 -13.144 -23.635 1.00 37.69 105 ASP A CA 1
ATOM 845 C C . ASP A 1 105 ? -3.743 -13.290 -24.714 1.00 37.69 105 ASP A C 1
ATOM 847 O O . ASP A 1 105 ? -4.079 -14.401 -25.128 1.00 37.69 105 ASP A O 1
ATOM 851 N N . THR A 1 106 ? -4.192 -12.196 -25.322 1.00 42.69 106 THR A N 1
ATOM 852 C CA . THR A 1 106 ? -4.736 -12.267 -26.691 1.00 42.69 106 THR A CA 1
ATOM 853 C C . THR A 1 106 ? -4.131 -11.194 -27.586 1.00 42.69 106 THR A C 1
ATOM 855 O O . THR A 1 106 ? -4.804 -10.277 -28.035 1.00 42.69 106 THR A O 1
ATOM 858 N N . LEU A 1 107 ? -2.836 -11.325 -27.886 1.00 45.94 107 LEU A N 1
ATOM 859 C CA . LEU A 1 107 ? -2.203 -10.582 -28.982 1.00 45.94 107 LEU A CA 1
ATOM 860 C C . LEU A 1 107 ? -2.800 -11.077 -30.312 1.00 45.94 107 LEU A C 1
ATOM 862 O O . LEU A 1 107 ? -2.307 -12.037 -30.906 1.00 45.94 107 LEU A O 1
ATOM 866 N N . GLN A 1 108 ? -3.899 -10.472 -30.765 1.00 52.03 108 GLN A N 1
ATOM 867 C CA . GLN A 1 108 ? -4.577 -10.850 -32.009 1.00 52.03 108 GLN A CA 1
ATOM 868 C C . GLN A 1 108 ? -3.961 -10.156 -33.229 1.00 52.03 108 GLN A C 1
ATOM 870 O O . GLN A 1 108 ? -4.136 -10.615 -34.360 1.00 52.03 108 GLN A O 1
ATOM 875 N N . THR A 1 109 ? -3.227 -9.058 -33.025 1.00 55.22 109 THR A N 1
ATOM 876 C CA . THR A 1 109 ? -2.712 -8.217 -34.109 1.00 55.22 109 THR A CA 1
ATOM 877 C C . THR A 1 109 ? -1.235 -7.846 -33.945 1.00 55.22 109 THR A C 1
ATOM 879 O O . THR A 1 109 ? -0.704 -7.697 -32.847 1.00 55.22 109 THR A O 1
ATOM 882 N N . ALA A 1 110 ? -0.549 -7.616 -35.071 1.00 57.12 110 ALA A N 1
ATOM 883 C CA . ALA A 1 110 ? 0.840 -7.144 -35.080 1.00 57.12 110 ALA A CA 1
ATOM 884 C C . ALA A 1 110 ? 1.019 -5.765 -34.404 1.00 57.12 110 ALA A C 1
ATOM 886 O O . ALA A 1 110 ? 2.108 -5.449 -33.931 1.00 57.12 110 ALA A O 1
ATOM 887 N N . GLY A 1 111 ? -0.044 -4.953 -34.334 1.00 51.56 111 GLY A N 1
ATOM 888 C CA . GLY A 1 111 ? -0.053 -3.679 -33.610 1.00 51.56 111 GLY A CA 1
ATOM 889 C C . GLY A 1 111 ? -0.022 -3.859 -32.091 1.00 51.56 111 GLY A C 1
ATOM 890 O O . GLY A 1 111 ? 0.705 -3.138 -31.413 1.00 51.56 111 GLY A O 1
ATOM 891 N N . GLU A 1 112 ? -0.725 -4.862 -31.564 1.00 46.00 112 GLU A N 1
ATOM 892 C CA . GLU A 1 112 ? -0.676 -5.234 -30.142 1.00 46.00 112 GLU A CA 1
ATOM 893 C C . GLU A 1 112 ? 0.683 -5.835 -29.774 1.00 46.00 112 GLU A C 1
ATOM 895 O O . GLU A 1 112 ? 1.211 -5.535 -28.710 1.00 46.00 112 GLU A O 1
ATOM 900 N N . PHE A 1 113 ? 1.315 -6.586 -30.684 1.00 50.16 113 PHE A N 1
ATOM 901 C CA . PHE A 1 113 ? 2.696 -7.055 -30.513 1.00 50.16 113 PHE A CA 1
ATOM 902 C C . PHE A 1 113 ? 3.722 -5.905 -30.546 1.00 50.16 113 PHE A C 1
ATOM 904 O O . PHE A 1 113 ? 4.683 -5.901 -29.783 1.00 50.16 113 PHE A O 1
ATOM 911 N N . ALA A 1 114 ? 3.527 -4.884 -31.386 1.00 51.72 114 ALA A N 1
ATOM 912 C CA . ALA A 1 114 ? 4.366 -3.682 -31.371 1.00 51.72 114 ALA A CA 1
ATOM 913 C C . ALA A 1 114 ? 4.145 -2.835 -30.101 1.00 51.72 114 ALA A C 1
ATOM 915 O O . ALA A 1 114 ? 5.095 -2.260 -29.571 1.00 51.72 114 ALA A O 1
ATOM 916 N N . GLY A 1 115 ? 2.910 -2.797 -29.589 1.00 46.41 115 GLY A N 1
ATOM 917 C CA . GLY A 1 115 ? 2.580 -2.258 -28.270 1.00 46.41 115 GLY A CA 1
ATOM 918 C C . GLY A 1 115 ? 3.287 -3.029 -27.159 1.00 46.41 115 GLY A C 1
ATOM 919 O O . GLY A 1 115 ? 3.945 -2.414 -26.335 1.00 46.41 115 GLY A O 1
ATOM 920 N N . LEU A 1 116 ? 3.259 -4.363 -27.210 1.00 45.44 116 LEU A N 1
ATOM 921 C CA . LEU A 1 116 ? 3.985 -5.256 -26.308 1.00 45.44 116 LEU A CA 1
ATOM 922 C C . LEU A 1 116 ? 5.493 -4.985 -26.334 1.00 45.44 116 LEU A C 1
ATOM 924 O O . LEU A 1 116 ? 6.077 -4.847 -25.275 1.00 45.44 116 LEU A O 1
ATOM 928 N N . ILE A 1 117 ? 6.125 -4.855 -27.505 1.00 48.47 117 ILE A N 1
ATOM 929 C CA . ILE A 1 117 ? 7.566 -4.554 -27.633 1.00 48.47 117 ILE A CA 1
ATOM 930 C C . ILE A 1 117 ? 7.904 -3.145 -27.104 1.00 48.47 117 ILE A C 1
ATOM 932 O O . ILE A 1 117 ? 8.920 -2.968 -26.437 1.00 48.47 117 ILE A O 1
ATOM 936 N N . ASN A 1 118 ? 7.051 -2.144 -27.350 1.00 47.69 118 ASN A N 1
ATOM 937 C CA . ASN A 1 118 ? 7.236 -0.786 -26.816 1.00 47.69 118 ASN A CA 1
ATOM 938 C C . ASN A 1 118 ? 6.991 -0.696 -25.301 1.00 47.69 118 ASN A C 1
ATOM 940 O O . ASN A 1 118 ? 7.613 0.123 -24.634 1.00 47.69 118 ASN A O 1
ATOM 944 N N . SER A 1 119 ? 6.112 -1.539 -24.766 1.00 46.78 119 SER A N 1
ATOM 945 C CA . SER A 1 119 ? 5.813 -1.691 -23.338 1.00 46.78 119 SER A CA 1
ATOM 946 C C . SER A 1 119 ? 6.867 -2.538 -22.610 1.00 46.78 119 SER A C 1
ATOM 948 O O . SER A 1 119 ? 7.259 -2.223 -21.492 1.00 46.78 119 SER A O 1
ATOM 950 N N . LEU A 1 120 ? 7.406 -3.559 -23.289 1.00 45.00 120 LEU A N 1
ATOM 951 C CA . LEU A 1 120 ? 8.607 -4.322 -22.922 1.00 45.00 120 LEU A CA 1
ATOM 952 C C . LEU A 1 120 ? 9.855 -3.443 -22.916 1.00 45.00 120 LEU A C 1
ATOM 954 O O . LEU A 1 120 ? 10.847 -3.824 -22.314 1.00 45.00 120 LEU A O 1
ATOM 958 N N . HIS A 1 121 ? 9.822 -2.251 -23.515 1.00 49.41 121 HIS A N 1
ATOM 959 C CA . HIS A 1 121 ? 10.743 -1.171 -23.175 1.00 49.41 121 HIS A CA 1
ATOM 960 C C . HIS A 1 121 ? 10.274 -0.452 -21.900 1.00 49.41 121 HIS A C 1
ATOM 962 O O . HIS A 1 121 ? 9.962 0.736 -21.910 1.00 49.41 121 HIS A O 1
ATOM 968 N N . ILE A 1 122 ? 10.230 -1.249 -20.823 1.00 59.81 122 ILE A N 1
ATOM 969 C CA . ILE A 1 122 ? 10.749 -1.016 -19.468 1.00 59.81 122 ILE A CA 1
ATOM 970 C C . ILE A 1 122 ? 10.909 0.460 -19.116 1.00 59.81 122 ILE A C 1
ATOM 972 O O . ILE A 1 122 ? 11.660 1.176 -19.782 1.00 59.81 122 ILE A O 1
ATOM 976 N N . LEU A 1 123 ? 10.283 0.881 -18.010 1.00 67.31 123 LEU A N 1
ATOM 977 C CA . LEU A 1 123 ? 10.712 2.060 -17.252 1.00 67.31 123 LEU A CA 1
ATOM 978 C C . LEU A 1 123 ? 12.240 2.114 -17.249 1.00 67.31 123 LEU A C 1
ATOM 980 O O . LEU A 1 123 ? 12.896 1.311 -16.588 1.00 67.31 123 LEU A O 1
ATOM 984 N N . LYS A 1 124 ? 12.805 3.000 -18.071 1.00 74.56 124 LYS A N 1
ATOM 985 C CA . LYS A 1 124 ? 14.252 3.094 -18.215 1.00 74.56 124 LYS A CA 1
ATOM 986 C C . LYS A 1 124 ? 14.844 3.458 -16.856 1.00 74.56 124 LYS A C 1
ATOM 988 O O . LYS A 1 124 ? 14.183 4.139 -16.075 1.00 74.56 124 LYS A O 1
ATOM 993 N N . PRO A 1 125 ? 16.091 3.064 -16.575 1.00 84.25 125 PRO A N 1
ATOM 994 C CA . PRO A 1 125 ? 16.778 3.564 -15.398 1.00 84.25 125 PRO A CA 1
ATOM 995 C C . PRO A 1 125 ? 16.669 5.091 -15.330 1.00 84.25 125 PRO A C 1
ATOM 997 O O . PRO A 1 125 ? 16.942 5.785 -16.315 1.00 84.25 125 PRO A O 1
ATOM 1000 N N . GLY A 1 126 ? 16.194 5.606 -14.200 1.00 85.44 126 GLY A N 1
ATOM 1001 C CA . GLY A 1 126 ? 15.790 7.001 -14.092 1.00 85.44 126 GLY A CA 1
ATOM 1002 C C . GLY A 1 126 ? 14.947 7.305 -12.861 1.00 85.44 126 GLY A C 1
ATOM 1003 O O . GLY A 1 126 ? 14.585 6.418 -12.087 1.00 85.44 126 GLY A O 1
ATOM 1004 N N . ASP A 1 127 ? 14.655 8.592 -12.697 1.00 89.50 127 ASP A N 1
ATOM 1005 C CA . ASP A 1 127 ? 13.844 9.124 -11.608 1.00 89.50 127 ASP A CA 1
ATOM 1006 C C . ASP A 1 127 ? 12.406 9.366 -12.088 1.00 89.50 127 ASP A C 1
ATOM 1008 O O . ASP A 1 127 ? 12.171 9.957 -13.148 1.00 89.50 127 ASP A O 1
ATOM 1012 N N . TYR A 1 128 ? 11.450 8.909 -11.288 1.00 90.75 128 TYR A N 1
ATOM 1013 C CA . TYR A 1 128 ? 10.019 8.962 -11.559 1.00 90.75 128 TYR A CA 1
ATOM 1014 C C . TYR A 1 128 ? 9.273 9.510 -10.344 1.00 90.75 128 TYR A C 1
ATOM 1016 O O . TYR A 1 128 ? 9.760 9.438 -9.216 1.00 90.75 128 TYR A O 1
ATOM 1024 N N . ILE A 1 129 ? 8.071 10.029 -10.574 1.00 93.25 129 ILE A N 1
ATOM 1025 C CA . ILE A 1 129 ? 7.123 10.391 -9.522 1.00 93.25 129 ILE A CA 1
ATOM 1026 C C . ILE A 1 129 ? 6.112 9.252 -9.405 1.00 93.25 129 ILE A C 1
ATOM 1028 O O . ILE A 1 129 ? 5.426 8.947 -10.379 1.00 93.25 129 ILE A O 1
ATOM 1032 N N . ALA A 1 130 ? 6.032 8.628 -8.236 1.00 94.75 130 ALA A N 1
ATOM 1033 C CA . ALA A 1 130 ? 5.018 7.643 -7.898 1.00 94.75 130 ALA A CA 1
ATOM 1034 C C . ALA A 1 130 ? 3.913 8.290 -7.064 1.00 94.75 130 ALA A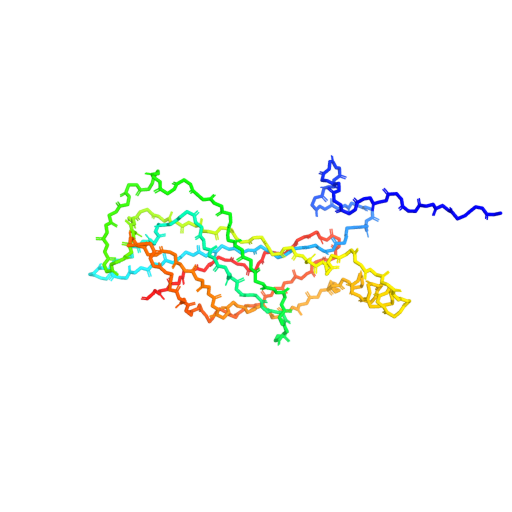 C 1
ATOM 1036 O O . ALA A 1 130 ? 4.191 9.038 -6.126 1.00 94.75 130 ALA A O 1
ATOM 1037 N N . GLU A 1 131 ? 2.663 7.982 -7.384 1.00 96.69 131 GLU A N 1
ATOM 1038 C CA . GLU A 1 131 ? 1.497 8.490 -6.670 1.00 96.69 131 GLU A CA 1
ATOM 1039 C C . GLU A 1 131 ? 0.609 7.330 -6.225 1.00 96.69 131 GLU A C 1
ATOM 1041 O O . GLU A 1 131 ? 0.373 6.393 -6.985 1.00 96.69 131 GLU A O 1
ATOM 1046 N N . VAL A 1 132 ? 0.093 7.411 -4.999 1.00 97.56 132 VAL A N 1
ATOM 1047 C CA . VAL A 1 132 ? -0.939 6.504 -4.479 1.00 97.56 132 VAL A CA 1
ATOM 1048 C C . VAL A 1 132 ? -2.126 7.369 -4.068 1.00 97.56 132 VAL A C 1
ATOM 1050 O O . VAL A 1 132 ? -2.148 7.906 -2.954 1.00 97.56 132 VAL A O 1
ATOM 1053 N N . PRO A 1 133 ? -3.102 7.598 -4.961 1.00 97.00 133 PRO A N 1
ATOM 1054 C CA . PRO A 1 133 ? -4.221 8.489 -4.674 1.00 97.00 133 PRO A CA 1
ATOM 1055 C C . PRO A 1 133 ? -5.209 7.883 -3.672 1.00 97.00 133 PRO A C 1
ATOM 1057 O O . PRO A 1 133 ? -5.676 8.580 -2.764 1.00 97.00 133 PRO A O 1
ATOM 1060 N N . LYS A 1 134 ? -5.533 6.593 -3.805 1.00 97.69 134 LYS A N 1
ATOM 1061 C CA . LYS A 1 134 ? -6.542 5.913 -2.983 1.00 97.69 134 LYS A CA 1
ATOM 1062 C C . LYS A 1 134 ? -6.290 4.412 -2.868 1.00 97.69 134 LYS A C 1
ATOM 1064 O O . LYS A 1 134 ? -5.562 3.816 -3.652 1.00 97.69 134 LYS A O 1
ATOM 1069 N N . PHE A 1 135 ? -6.960 3.824 -1.888 1.00 98.25 135 PHE A N 1
ATOM 1070 C CA . PHE A 1 135 ? -7.138 2.385 -1.742 1.00 98.25 135 PHE A CA 1
ATOM 1071 C C . PHE A 1 135 ? -8.474 2.101 -1.055 1.00 98.25 135 PHE A C 1
ATOM 1073 O O . PHE A 1 135 ? -9.157 3.016 -0.587 1.00 98.25 135 PHE A O 1
ATOM 1080 N N . LYS A 1 136 ? -8.878 0.839 -0.987 1.00 98.25 136 LYS A N 1
ATOM 1081 C CA . LYS A 1 136 ? -10.089 0.386 -0.305 1.00 98.25 136 LYS A CA 1
ATOM 1082 C C . LYS A 1 136 ? -9.752 -0.470 0.911 1.00 98.25 136 LYS A C 1
ATOM 1084 O O . LYS A 1 136 ? -8.789 -1.232 0.918 1.00 98.25 136 LYS A O 1
ATOM 1089 N N . ILE A 1 137 ? -10.588 -0.363 1.940 1.00 97.06 137 ILE A N 1
ATOM 1090 C CA . ILE A 1 137 ? -10.480 -1.135 3.183 1.00 97.06 137 ILE A CA 1
ATOM 1091 C C . ILE A 1 137 ? -11.817 -1.798 3.484 1.00 97.06 137 ILE A C 1
ATOM 1093 O O . ILE A 1 137 ? -12.873 -1.167 3.369 1.00 97.06 137 ILE A O 1
ATOM 1097 N N . ARG A 1 138 ? -11.768 -3.053 3.935 1.00 95.81 138 ARG A N 1
ATOM 1098 C CA . ARG A 1 138 ? -12.923 -3.733 4.522 1.00 95.81 138 ARG A CA 1
ATOM 1099 C C . ARG A 1 138 ? -13.088 -3.346 5.996 1.00 95.81 138 ARG A C 1
ATOM 1101 O O . ARG A 1 138 ? -12.194 -3.545 6.814 1.00 95.81 138 ARG A O 1
ATOM 1108 N N . ARG A 1 139 ? -14.250 -2.800 6.330 1.00 94.44 139 ARG A N 1
ATOM 1109 C CA . ARG A 1 139 ? -14.679 -2.418 7.677 1.00 94.44 139 ARG A CA 1
ATOM 1110 C C . ARG A 1 139 ? -15.033 -3.636 8.529 1.00 94.44 139 ARG A C 1
ATOM 1112 O O . ARG A 1 139 ? -15.202 -4.747 8.029 1.00 94.44 139 ARG A O 1
ATOM 1119 N N . ALA A 1 140 ? -15.196 -3.411 9.832 1.00 94.06 140 ALA A N 1
ATOM 1120 C CA . ALA A 1 140 ? -15.545 -4.457 10.793 1.00 94.06 140 ALA A CA 1
ATOM 1121 C C . ALA A 1 140 ? -16.920 -5.101 10.523 1.00 94.06 140 ALA A C 1
ATOM 1123 O O . ALA A 1 140 ? -17.118 -6.267 10.851 1.00 94.06 140 ALA A O 1
ATOM 1124 N N . ASP A 1 141 ? -17.844 -4.358 9.908 1.00 93.31 141 ASP A N 1
ATOM 1125 C CA . ASP A 1 141 ? -19.170 -4.830 9.487 1.00 93.31 141 ASP A CA 1
ATOM 1126 C C . ASP A 1 141 ? -19.163 -5.541 8.117 1.00 93.31 141 ASP A C 1
ATOM 1128 O O . ASP A 1 141 ? -20.208 -5.983 7.643 1.00 93.31 141 ASP A O 1
ATOM 1132 N N . GLY A 1 142 ? -17.993 -5.659 7.478 1.00 93.12 142 GLY A N 1
ATOM 1133 C CA . GLY A 1 142 ? -17.822 -6.231 6.143 1.00 93.12 142 GLY A CA 1
ATOM 1134 C C . GLY A 1 142 ? -18.014 -5.236 4.994 1.00 93.12 142 GLY A C 1
ATOM 1135 O O . GLY A 1 142 ? -17.724 -5.589 3.849 1.00 93.12 142 GLY A O 1
ATOM 1136 N N . GLY A 1 143 ? -18.448 -4.001 5.265 1.00 96.38 143 GLY A N 1
ATOM 1137 C CA . GLY A 1 143 ? -18.556 -2.944 4.260 1.00 96.38 143 GLY A CA 1
ATOM 1138 C C . GLY A 1 143 ? -17.191 -2.537 3.702 1.00 96.38 143 GLY A C 1
ATOM 1139 O O . GLY A 1 143 ? -16.174 -2.664 4.376 1.00 96.38 143 GLY A O 1
ATOM 1140 N N . ILE A 1 144 ? -17.148 -2.032 2.470 1.00 97.25 144 ILE A N 1
ATOM 1141 C CA . ILE A 1 144 ? -15.906 -1.564 1.837 1.00 97.25 144 ILE A CA 1
ATOM 1142 C C . ILE A 1 144 ? -15.938 -0.039 1.737 1.00 97.25 144 ILE A C 1
ATOM 1144 O O . ILE A 1 144 ? -16.901 0.528 1.222 1.00 97.25 144 ILE A O 1
ATOM 1148 N N . THR A 1 145 ? -14.873 0.614 2.202 1.00 96.38 145 THR A N 1
ATOM 1149 C CA . THR A 1 145 ? -14.706 2.072 2.147 1.00 96.38 145 THR A CA 1
ATOM 1150 C C . THR A 1 145 ? -13.474 2.433 1.332 1.00 96.38 145 THR A C 1
ATOM 1152 O O . THR A 1 145 ? -12.418 1.835 1.517 1.00 96.38 145 THR A O 1
ATOM 1155 N N . THR A 1 146 ? -13.592 3.450 0.479 1.00 97.81 146 THR A N 1
ATOM 1156 C CA . THR A 1 146 ? -12.449 4.069 -0.203 1.00 97.81 146 THR A CA 1
ATOM 1157 C C . THR A 1 146 ? -11.770 5.085 0.715 1.00 97.81 146 THR A C 1
ATOM 1159 O O . THR A 1 146 ? -12.415 6.018 1.193 1.00 97.81 146 THR A O 1
ATOM 1162 N N . VAL A 1 147 ? -10.465 4.934 0.907 1.00 96.88 147 VAL A N 1
ATOM 1163 C CA . VAL A 1 147 ? -9.584 5.836 1.652 1.00 96.88 147 VAL A CA 1
ATOM 1164 C C . VAL A 1 147 ? -8.723 6.610 0.662 1.00 96.88 147 VAL A C 1
ATOM 1166 O O . VAL A 1 147 ? -8.163 6.031 -0.267 1.00 96.88 147 VAL A O 1
ATOM 1169 N N . ARG A 1 148 ? -8.620 7.931 0.843 1.00 96.69 148 ARG A N 1
ATOM 1170 C CA . ARG A 1 148 ? -7.712 8.773 0.054 1.00 96.69 148 ARG A CA 1
ATOM 1171 C C . ARG A 1 148 ? -6.352 8.807 0.737 1.00 96.69 148 ARG A C 1
ATOM 1173 O O . ARG A 1 148 ? -6.257 9.299 1.855 1.00 96.69 148 ARG A O 1
ATOM 1180 N N . ALA A 1 149 ? -5.328 8.300 0.063 1.00 94.62 149 ALA A N 1
ATOM 1181 C CA . ALA A 1 149 ? -3.959 8.294 0.567 1.00 94.62 149 ALA A CA 1
ATOM 1182 C C . ALA A 1 149 ? -3.212 9.583 0.195 1.00 94.62 149 ALA A C 1
ATOM 1184 O O . ALA A 1 149 ? -2.534 10.151 1.044 1.00 94.62 149 ALA A O 1
ATOM 1185 N N . ASN A 1 150 ? -3.394 10.079 -1.039 1.00 93.31 150 ASN A N 1
ATOM 1186 C CA . ASN A 1 150 ? -2.710 11.260 -1.590 1.00 93.31 150 ASN A CA 1
ATOM 1187 C C . ASN A 1 150 ? -1.181 11.239 -1.381 1.00 93.31 150 ASN A C 1
ATOM 1189 O O . ASN A 1 150 ? -0.585 12.258 -1.033 1.00 93.31 150 ASN A O 1
ATOM 1193 N N . ILE A 1 151 ? -0.556 10.074 -1.552 1.00 96.69 151 ILE A N 1
ATOM 1194 C CA . ILE A 1 151 ? 0.902 9.935 -1.469 1.00 96.69 151 ILE A CA 1
ATOM 1195 C C . ILE A 1 151 ? 1.492 10.353 -2.816 1.00 96.69 151 ILE A C 1
ATOM 1197 O O . ILE A 1 151 ? 0.991 9.924 -3.855 1.00 96.69 151 ILE A O 1
ATOM 1201 N N . THR A 1 152 ? 2.566 11.139 -2.790 1.00 96.81 152 THR A N 1
ATOM 1202 C CA . THR A 1 152 ? 3.361 11.510 -3.966 1.00 96.81 152 THR A CA 1
ATOM 1203 C C . THR A 1 152 ? 4.829 11.468 -3.573 1.00 96.81 152 THR A C 1
ATOM 1205 O O . THR A 1 152 ? 5.251 12.251 -2.727 1.00 96.81 152 THR A O 1
ATOM 1208 N N . GLU A 1 153 ? 5.603 10.581 -4.189 1.00 96.44 153 GLU A N 1
ATOM 1209 C CA . GLU A 1 153 ? 7.011 10.378 -3.851 1.00 96.44 153 GLU A CA 1
ATOM 1210 C C . GLU A 1 153 ? 7.902 10.207 -5.072 1.00 96.44 153 GLU A C 1
ATOM 1212 O O . GLU A 1 153 ? 7.475 9.765 -6.138 1.00 96.44 153 GLU A O 1
ATOM 1217 N N . TRP A 1 154 ? 9.179 10.533 -4.894 1.00 94.38 154 TRP A N 1
ATOM 1218 C CA . TRP A 1 154 ? 10.209 10.249 -5.886 1.00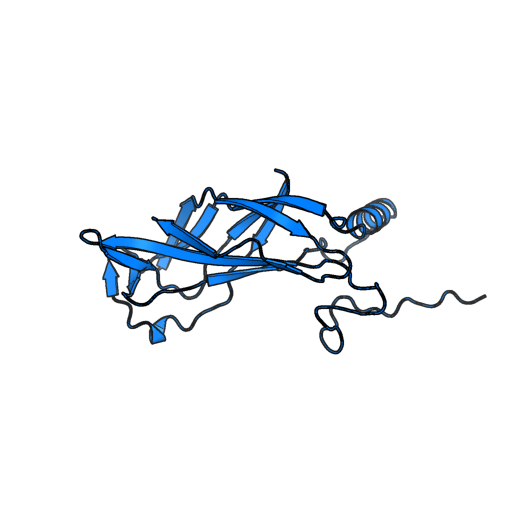 94.38 154 TRP A CA 1
ATOM 1219 C C . TRP A 1 154 ? 10.665 8.796 -5.769 1.00 94.38 154 TRP A C 1
ATOM 1221 O O . TRP A 1 154 ? 11.071 8.353 -4.697 1.00 94.38 154 TRP A O 1
ATOM 1231 N N . VAL A 1 155 ? 10.668 8.070 -6.885 1.00 93.50 155 VAL A N 1
ATOM 1232 C CA . VAL A 1 155 ? 11.171 6.696 -6.963 1.00 93.50 155 VAL A CA 1
ATOM 1233 C C . VAL A 1 155 ? 12.2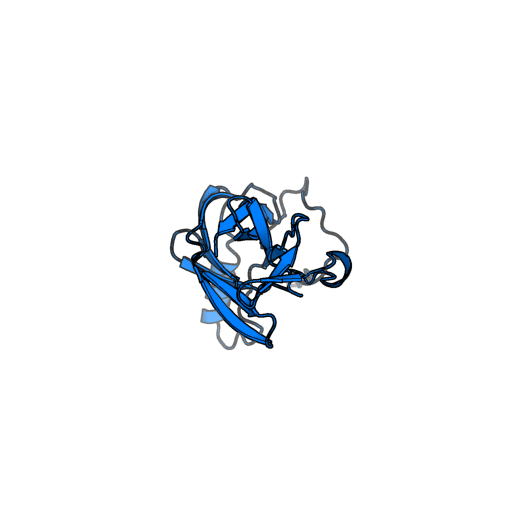13 6.574 -8.068 1.00 93.50 155 VAL A C 1
ATOM 1235 O O . VAL A 1 155 ? 12.038 7.081 -9.177 1.00 93.50 155 VAL A O 1
ATOM 1238 N N . ARG A 1 156 ? 13.316 5.888 -7.764 1.00 91.38 156 ARG A N 1
ATOM 1239 C CA . ARG A 1 156 ? 14.388 5.618 -8.722 1.00 91.38 156 ARG A CA 1
ATOM 1240 C C . ARG A 1 156 ? 14.310 4.182 -9.210 1.00 91.38 156 ARG A C 1
ATOM 1242 O O . ARG A 1 156 ? 14.449 3.247 -8.423 1.00 91.38 156 ARG A O 1
ATOM 1249 N N . VAL A 1 157 ? 14.170 4.020 -10.520 1.00 88.38 157 VAL A N 1
ATOM 1250 C CA . VAL A 1 157 ? 14.396 2.741 -11.194 1.00 88.38 157 VAL A CA 1
ATOM 1251 C C . VAL A 1 157 ? 15.885 2.645 -11.494 1.00 88.38 157 VAL A C 1
ATOM 1253 O O . VAL A 1 157 ? 16.452 3.520 -12.151 1.00 88.38 157 VAL A O 1
ATOM 1256 N N . THR A 1 158 ? 16.537 1.617 -10.958 1.00 86.69 158 THR A N 1
ATOM 1257 C CA . THR A 1 158 ? 17.981 1.422 -11.119 1.00 86.69 158 THR A CA 1
ATOM 1258 C C . THR A 1 158 ? 18.238 0.489 -12.295 1.00 86.69 158 THR A C 1
ATOM 1260 O O . THR A 1 158 ? 17.445 -0.401 -12.591 1.00 86.69 158 THR A O 1
ATOM 1263 N N . GLU A 1 159 ? 19.348 0.700 -12.994 1.00 80.19 159 GLU A N 1
ATOM 1264 C CA . GLU A 1 159 ? 19.790 -0.235 -14.024 1.00 80.19 159 GLU A CA 1
ATOM 1265 C C . GLU A 1 159 ? 20.014 -1.625 -13.418 1.00 80.19 159 GLU A C 1
ATOM 1267 O O . GLU A 1 159 ? 20.565 -1.753 -12.324 1.00 80.19 159 GLU A O 1
ATOM 1272 N N . ASN A 1 160 ? 19.559 -2.662 -14.123 1.00 77.44 160 ASN A N 1
ATOM 1273 C CA . ASN A 1 160 ? 19.655 -4.062 -13.705 1.00 77.44 160 ASN A CA 1
ATOM 1274 C C . ASN A 1 160 ? 18.937 -4.401 -12.384 1.00 77.44 160 ASN A C 1
ATOM 1276 O O . ASN A 1 160 ? 19.301 -5.378 -11.721 1.00 77.44 160 ASN A O 1
ATOM 1280 N N . SER A 1 161 ? 17.909 -3.632 -12.002 1.00 79.81 161 SER A N 1
ATOM 1281 C CA . SER A 1 161 ? 17.030 -3.968 -10.877 1.00 79.81 161 SER A CA 1
ATOM 1282 C C . SER A 1 161 ? 15.685 -4.509 -11.356 1.00 79.81 161 SER A C 1
ATOM 1284 O O . SER A 1 161 ? 15.083 -3.999 -12.299 1.00 79.81 161 SER A O 1
ATOM 1286 N N . THR A 1 162 ? 15.187 -5.544 -10.681 1.00 80.19 162 THR A N 1
ATOM 1287 C CA . THR A 1 162 ? 13.864 -6.120 -10.972 1.00 80.19 162 THR A CA 1
ATOM 1288 C C . THR A 1 162 ? 12.733 -5.370 -10.277 1.00 80.19 162 THR A C 1
ATOM 1290 O O . THR A 1 162 ? 11.586 -5.466 -10.704 1.00 80.19 162 THR A O 1
ATOM 1293 N N . SER A 1 163 ? 13.035 -4.613 -9.225 1.00 87.06 163 SER A N 1
ATOM 1294 C CA . SER A 1 163 ? 12.043 -3.866 -8.461 1.00 87.06 163 SER A CA 1
ATOM 1295 C C . SER A 1 163 ? 12.561 -2.513 -7.985 1.00 87.06 163 SER A C 1
ATOM 1297 O O . SER A 1 163 ? 13.767 -2.238 -8.020 1.00 87.06 163 SER A O 1
ATOM 1299 N N . ALA A 1 164 ? 11.635 -1.649 -7.568 1.00 91.19 164 ALA A N 1
ATOM 1300 C CA . ALA A 1 164 ? 11.929 -0.409 -6.859 1.00 91.19 164 ALA A CA 1
ATOM 1301 C C . ALA A 1 164 ? 10.982 -0.244 -5.671 1.00 91.19 164 ALA A C 1
ATOM 1303 O O . ALA A 1 164 ? 9.778 -0.488 -5.766 1.00 91.19 164 ALA A O 1
ATOM 1304 N N . PHE A 1 165 ? 11.541 0.197 -4.549 1.00 94.88 165 PHE A N 1
ATOM 1305 C CA . PHE A 1 165 ? 10.777 0.505 -3.351 1.00 94.88 165 PHE A CA 1
ATOM 1306 C C . PHE A 1 165 ? 10.347 1.972 -3.382 1.00 94.88 165 PHE A C 1
ATOM 1308 O O . PHE A 1 165 ? 11.198 2.860 -3.415 1.00 94.88 165 PHE A O 1
ATOM 1315 N N . ILE A 1 166 ? 9.037 2.218 -3.387 1.00 95.12 166 ILE A N 1
ATOM 1316 C CA . ILE A 1 166 ? 8.463 3.570 -3.370 1.00 95.12 166 ILE A CA 1
ATOM 1317 C C . ILE A 1 166 ? 8.610 4.179 -1.973 1.00 95.12 166 ILE A C 1
ATOM 1319 O O . ILE A 1 166 ? 8.959 5.347 -1.843 1.00 95.12 166 ILE A O 1
ATOM 1323 N N . GLY A 1 167 ? 8.352 3.393 -0.925 1.00 95.88 167 GLY A N 1
ATOM 1324 C CA . GLY A 1 167 ? 8.445 3.868 0.450 1.00 95.88 167 GLY A CA 1
ATOM 1325 C C . GLY A 1 167 ? 7.483 3.185 1.414 1.00 95.88 167 GLY A C 1
ATOM 1326 O O . GLY A 1 167 ? 6.759 2.246 1.073 1.00 95.88 167 GLY A O 1
ATOM 1327 N N . GLU A 1 168 ? 7.497 3.687 2.645 1.00 97.81 168 GLU A N 1
ATOM 1328 C CA . GLU A 1 168 ? 6.635 3.263 3.742 1.00 97.81 168 GLU A CA 1
ATOM 1329 C C . GLU A 1 168 ? 5.854 4.467 4.275 1.00 97.81 168 GLU A C 1
ATOM 1331 O O . GLU A 1 168 ? 6.453 5.467 4.672 1.00 97.81 168 GLU A O 1
ATOM 1336 N N . PHE A 1 169 ? 4.524 4.364 4.307 1.00 97.94 169 PHE A N 1
ATOM 1337 C CA . PHE A 1 169 ? 3.638 5.503 4.554 1.00 97.94 169 PHE A CA 1
ATOM 1338 C C . PHE A 1 169 ? 2.637 5.219 5.668 1.00 97.94 169 PHE A C 1
ATOM 1340 O O . PHE A 1 169 ? 1.946 4.202 5.658 1.00 97.94 169 PHE A O 1
ATOM 1347 N N . GLU A 1 170 ? 2.525 6.151 6.612 1.00 96.75 170 GLU A N 1
ATOM 1348 C CA . GLU A 1 170 ? 1.427 6.196 7.578 1.00 96.75 170 GLU A CA 1
ATOM 1349 C C . GLU A 1 170 ? 0.259 6.991 6.981 1.00 96.75 170 GLU A C 1
ATOM 1351 O O . GLU A 1 170 ? 0.444 8.131 6.558 1.00 96.75 170 GLU A O 1
ATOM 1356 N N . ILE A 1 171 ? -0.944 6.409 6.958 1.00 96.75 171 ILE A N 1
ATOM 1357 C CA . ILE A 1 171 ? -2.135 7.048 6.375 1.00 96.75 171 ILE A CA 1
ATOM 1358 C C . ILE A 1 171 ? -3.196 7.226 7.453 1.00 96.75 171 ILE A C 1
ATOM 1360 O O . ILE A 1 171 ? -3.709 6.242 7.979 1.00 96.75 171 ILE A O 1
ATOM 1364 N N . ALA A 1 172 ? -3.545 8.473 7.758 1.00 95.06 172 ALA A N 1
ATOM 1365 C CA . ALA A 1 172 ? -4.677 8.771 8.626 1.00 95.06 172 ALA A CA 1
ATOM 1366 C C . ALA A 1 172 ? -5.998 8.571 7.867 1.00 95.06 172 ALA A C 1
ATOM 1368 O O . ALA A 1 172 ? -6.148 9.082 6.754 1.00 95.06 172 ALA A O 1
ATOM 1369 N N . LEU A 1 173 ? -6.934 7.841 8.476 1.00 92.69 173 LEU A N 1
ATOM 1370 C CA . LEU A 1 173 ? -8.299 7.636 7.976 1.00 92.69 173 LEU A CA 1
ATOM 1371 C C . LEU A 1 173 ? -9.280 8.693 8.492 1.00 92.69 173 LEU A C 1
ATOM 1373 O O . LEU A 1 173 ? -9.100 9.166 9.639 1.00 92.69 173 LEU A O 1
#

Foldseek 3Di:
DDDDPPPPPVPDPPDDDQFDPVQPAFAWKEKEKEFEFEDDPNATWTFADQKWFQFWKAKQNHTQGTWIFHGDPSVVQVFDADPQTTTHSDTDITMTIRTRDDPDDCPPDPVSVVVVVVSSPGPPFDKIKMFGQWIWDQGPVRDIDIDGQGDIAIWGDHRRGHYTYRYYDYGYD

Radius of gyration: 19.32 Å; chains: 1; bounding box: 45×33×62 Å

Sequence (173 aa):
MGCDKYDGNPYSYDQQSIFSESGDNLFREFVLLLKPYILENGERRYVVCDSLLEVEIHINGREWGEFASLDIDAQSYDPTTFQGYKVSNSEVKYAVIAPYALPEDTLQTAGEFAGLINSLHILKPGDYIAEVPKFKIRRADGGITTVRANITEWVRVTENSTSAFIGEFEIAL

pLDDT: mean 80.06, std 21.81, range [35.5, 98.44]